Protein AF-A0A940VDY4-F1 (afdb_monomer)

Nearest PDB structures (foldseek):
  2y3d-assembly1_A  TM=8.522E-01  e=1.139E+00  Cupriavidus metallidurans CH34
  3itf-assembly1_B  TM=6.701E-01  e=2.980E+00  Escherichia coli str. K-12 substr. MG1655

Foldseek 3Di:
DLPVLVVLLVVLVVVLVVLVPDVVRPVVVNVVSVVVNVVSVVVSVVVVVVVLVVVLVPDDPVCNVVSVVVVVVPPPDPPPPVDPPPPPDDDDDDDDDDDDDDDDDDDDDD

Radius of gyration: 30.32 Å; Cα contacts (8 Å, |Δi|>4): 28; chains: 1; bounding box: 51×68×76 Å

pLDDT: mean 76.88, std 21.1, range [39.72, 98.25]

Solvent-accessible surface area (backbone atoms only — not comparable to full-atom values): 7106 Å² total; per-residue (Å²): 125,62,61,63,55,52,51,50,43,48,56,39,53,52,52,40,56,56,43,67,73,40,89,79,55,55,57,74,59,45,53,51,40,53,51,52,43,53,52,49,52,51,51,51,50,50,54,52,52,50,52,51,53,57,55,51,77,76,49,56,82,82,49,46,58,59,55,53,51,53,57,62,69,67,49,79,73,83,78,72,73,71,71,83,75,80,72,85,69,85,78,89,80,87,76,90,75,90,80,89,81,84,85,88,81,88,83,82,85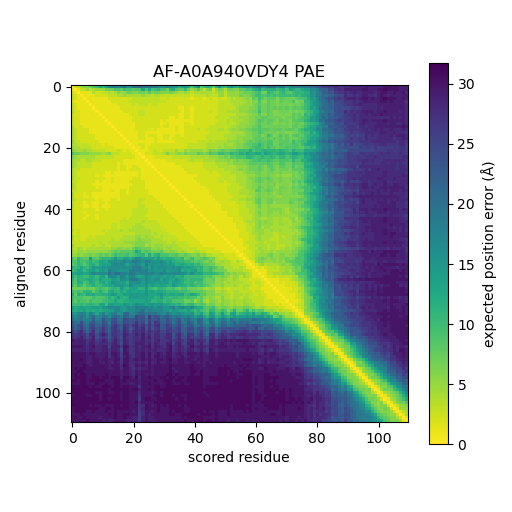,134

Structure (mmCIF, N/CA/C/O backbone):
data_AF-A0A940VDY4-F1
#
_entry.id   AF-A0A940VDY4-F1
#
loop_
_atom_site.group_PDB
_atom_site.id
_atom_site.type_symbol
_atom_site.label_atom_id
_atom_site.label_alt_id
_atom_site.label_comp_id
_atom_site.label_asym_id
_atom_site.label_entity_id
_atom_site.label_seq_id
_atom_site.pdbx_PDB_ins_code
_atom_site.Cartn_x
_atom_site.Cartn_y
_atom_site.Cartn_z
_atom_site.occupancy
_atom_site.B_iso_or_equiv
_atom_site.auth_seq_id
_atom_site.auth_comp_id
_atom_site.auth_asym_id
_atom_site.auth_atom_id
_atom_site.pdbx_PDB_model_num
ATOM 1 N N . GLU A 1 1 ? 1.045 -11.013 -8.868 1.00 62.16 1 GLU A N 1
ATOM 2 C CA . GLU A 1 1 ? 2.095 -10.885 -7.833 1.00 62.16 1 GLU A CA 1
ATOM 3 C C . GLU A 1 1 ? 1.804 -9.745 -6.863 1.00 62.16 1 GLU A C 1
ATOM 5 O O . GLU A 1 1 ? 1.663 -10.017 -5.687 1.00 62.16 1 GLU A O 1
ATOM 10 N N . THR A 1 2 ? 1.625 -8.494 -7.304 1.00 83.88 2 THR A N 1
ATOM 11 C CA . THR A 1 2 ? 1.217 -7.416 -6.376 1.00 83.88 2 THR A CA 1
ATOM 12 C C . THR A 1 2 ? -0.288 -7.355 -6.110 1.00 83.88 2 THR A C 1
ATOM 14 O O . THR A 1 2 ? -0.688 -6.693 -5.161 1.00 83.88 2 THR A O 1
ATOM 17 N N . GLU A 1 3 ? -1.124 -8.010 -6.921 1.00 85.31 3 GLU A N 1
ATOM 18 C CA . GLU A 1 3 ? -2.590 -7.980 -6.761 1.00 85.31 3 GLU A CA 1
ATOM 19 C C . GLU A 1 3 ? -3.067 -8.578 -5.434 1.00 85.31 3 GLU A C 1
ATOM 21 O O . GLU A 1 3 ? -3.922 -7.991 -4.773 1.00 85.31 3 GLU A O 1
ATOM 26 N N . ASP A 1 4 ? -2.451 -9.670 -4.979 1.00 92.38 4 ASP A N 1
ATOM 27 C CA . ASP A 1 4 ? -2.803 -10.286 -3.695 1.00 92.38 4 ASP A CA 1
ATOM 28 C C . ASP A 1 4 ? -2.448 -9.356 -2.526 1.00 92.38 4 ASP A C 1
ATOM 30 O O . ASP A 1 4 ? -3.228 -9.183 -1.593 1.00 92.38 4 ASP A O 1
ATOM 34 N N . LEU A 1 5 ? -1.302 -8.669 -2.612 1.00 91.50 5 LEU A N 1
ATOM 35 C CA . LEU A 1 5 ? -0.878 -7.683 -1.613 1.00 91.50 5 LEU A CA 1
ATOM 36 C C . LEU A 1 5 ? -1.753 -6.424 -1.628 1.00 91.50 5 LEU A C 1
ATOM 38 O O . LEU A 1 5 ? -2.011 -5.847 -0.576 1.00 91.50 5 LEU A O 1
ATOM 42 N N . ARG A 1 6 ? -2.223 -5.992 -2.804 1.00 89.94 6 ARG A N 1
ATOM 43 C CA . ARG A 1 6 ? -3.163 -4.867 -2.940 1.00 89.94 6 ARG A CA 1
ATOM 44 C C . ARG A 1 6 ? -4.528 -5.208 -2.356 1.00 89.94 6 ARG A C 1
ATOM 46 O O . ARG A 1 6 ? -5.102 -4.373 -1.665 1.00 89.94 6 ARG A O 1
ATOM 53 N N . THR A 1 7 ? -5.003 -6.428 -2.591 1.00 94.56 7 THR A N 1
ATOM 54 C CA . THR A 1 7 ? -6.244 -6.944 -1.998 1.00 94.56 7 THR A CA 1
ATOM 55 C C . THR A 1 7 ? -6.114 -7.001 -0.480 1.00 94.56 7 THR A C 1
ATOM 57 O O . THR A 1 7 ? -6.893 -6.364 0.216 1.00 94.56 7 THR A O 1
ATOM 60 N N . LYS A 1 8 ? -5.037 -7.613 0.031 1.00 94.62 8 LYS A N 1
ATOM 61 C CA . LYS A 1 8 ? -4.733 -7.635 1.468 1.00 94.62 8 LYS A CA 1
ATOM 62 C C . LYS A 1 8 ? -4.679 -6.231 2.076 1.00 94.62 8 LYS A C 1
ATOM 64 O O . LYS A 1 8 ? -5.176 -6.020 3.174 1.00 94.62 8 LYS A O 1
ATOM 69 N N . MET A 1 9 ? -4.061 -5.268 1.390 1.00 95.50 9 MET A N 1
ATOM 70 C CA . MET A 1 9 ? -3.991 -3.885 1.869 1.00 95.50 9 MET A CA 1
ATOM 71 C C . MET A 1 9 ? -5.385 -3.260 1.992 1.00 95.50 9 MET A C 1
ATOM 73 O O . MET A 1 9 ? -5.647 -2.619 3.003 1.00 95.50 9 MET A O 1
ATOM 77 N N . ARG A 1 10 ? -6.270 -3.482 1.01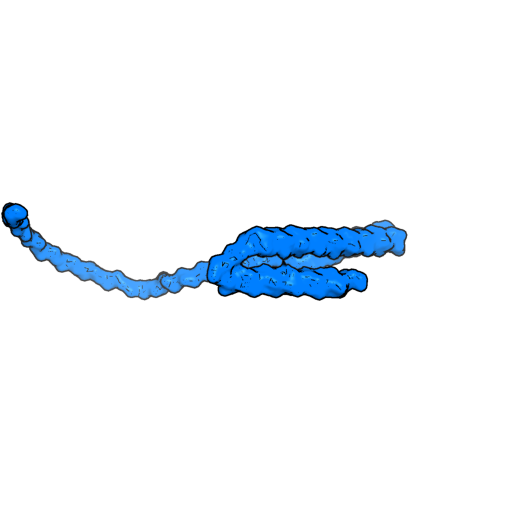0 1.00 95.31 10 ARG A N 1
ATOM 78 C CA . ARG A 1 10 ? -7.663 -3.022 1.069 1.00 95.31 10 ARG A CA 1
ATOM 79 C C . ARG A 1 10 ? -8.404 -3.655 2.247 1.00 95.31 10 ARG A C 1
ATOM 81 O O . ARG A 1 10 ? -8.992 -2.923 3.027 1.00 95.31 10 ARG A O 1
ATOM 88 N N . ASP A 1 11 ? -8.295 -4.970 2.428 1.00 97.31 11 ASP A N 1
ATOM 89 C CA . ASP A 1 11 ? -8.967 -5.674 3.529 1.00 97.31 11 ASP A CA 1
ATOM 90 C C . ASP A 1 11 ? -8.507 -5.158 4.907 1.00 97.31 11 ASP A C 1
ATOM 92 O O . ASP A 1 11 ? -9.301 -5.020 5.838 1.00 97.31 11 ASP A O 1
ATOM 96 N N . LEU A 1 12 ? -7.213 -4.845 5.047 1.00 97.00 12 LEU A N 1
ATOM 97 C CA . LEU A 1 12 ? -6.665 -4.250 6.267 1.00 97.00 12 LEU A CA 1
ATOM 98 C C . LEU A 1 12 ? -7.169 -2.815 6.491 1.00 97.00 12 LEU A C 1
ATOM 100 O O . LEU A 1 12 ? -7.462 -2.451 7.629 1.00 97.00 12 LEU A O 1
ATOM 104 N N . GLU A 1 13 ? -7.245 -1.999 5.436 1.00 96.94 13 GLU A N 1
ATOM 105 C CA . GLU A 1 13 ? -7.761 -0.624 5.495 1.00 96.94 13 GLU A CA 1
ATOM 106 C C . GLU A 1 13 ? -9.255 -0.605 5.859 1.00 96.94 13 GLU A C 1
ATOM 108 O O . GLU A 1 13 ? -9.650 0.150 6.751 1.00 96.94 13 GLU A O 1
ATOM 113 N N . ASP A 1 14 ? -10.050 -1.493 5.258 1.00 97.81 14 ASP A N 1
ATOM 114 C CA . ASP A 1 14 ? -11.463 -1.693 5.592 1.00 97.81 14 ASP A CA 1
ATOM 115 C C . ASP A 1 14 ? -11.612 -2.121 7.065 1.00 97.81 14 ASP A C 1
ATOM 117 O O . ASP A 1 14 ? -12.392 -1.536 7.816 1.00 97.81 14 ASP A O 1
ATOM 121 N N . GLY A 1 15 ? -10.770 -3.0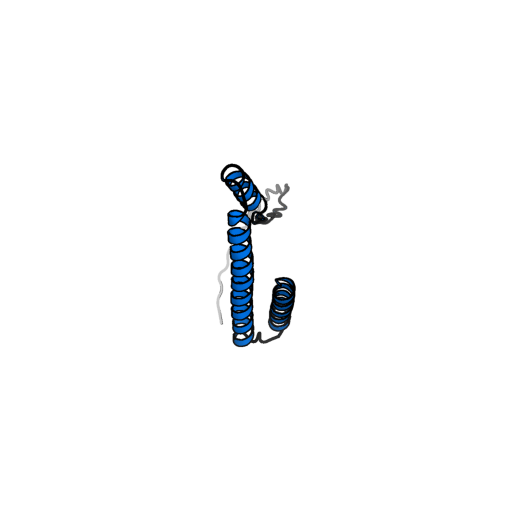48 7.538 1.00 97.31 15 GLY A N 1
ATOM 122 C CA . GLY A 1 15 ? -10.760 -3.468 8.941 1.00 97.31 15 GLY A CA 1
ATOM 123 C C . GLY A 1 15 ? -10.410 -2.346 9.929 1.00 97.31 15 GLY A C 1
ATOM 124 O O . GLY A 1 15 ? -10.979 -2.284 11.019 1.00 97.31 15 GLY A O 1
ATOM 125 N N . VAL A 1 16 ? -9.500 -1.431 9.572 1.00 97.31 16 VAL A N 1
ATOM 126 C CA . VAL A 1 16 ? -9.226 -0.231 10.386 1.00 97.31 16 VAL A CA 1
ATOM 127 C C . VAL A 1 16 ? -10.462 0.665 10.437 1.00 97.31 16 VAL A C 1
ATOM 129 O O . VAL A 1 16 ? -10.834 1.123 11.519 1.00 97.31 16 VAL A O 1
ATOM 132 N N . PHE A 1 17 ? -11.105 0.894 9.291 1.00 97.31 17 PHE A N 1
ATOM 133 C CA . PHE A 1 17 ? -12.295 1.735 9.192 1.00 97.31 17 PHE A CA 1
ATOM 134 C C . PHE A 1 17 ? -13.461 1.191 10.033 1.00 97.31 17 PHE A C 1
ATOM 136 O O . PHE A 1 17 ? -14.125 1.959 10.732 1.00 97.31 17 PHE A O 1
ATOM 143 N N . ASP A 1 18 ? -13.672 -0.124 10.041 1.00 97.81 18 ASP A N 1
ATOM 144 C CA . ASP A 1 18 ? -14.705 -0.777 10.853 1.00 97.81 18 ASP A CA 1
ATOM 145 C C . ASP A 1 18 ? -14.440 -0.635 12.359 1.00 97.81 18 ASP A C 1
ATOM 147 O O . ASP A 1 18 ? -15.336 -0.300 13.139 1.00 97.81 18 ASP A O 1
ATOM 151 N N . LEU A 1 19 ? -13.191 -0.825 12.794 1.00 97.25 19 LEU A N 1
ATOM 152 C CA . LEU A 1 19 ? -12.829 -0.686 14.209 1.00 97.25 19 LEU A CA 1
ATOM 153 C C . LEU A 1 19 ? -12.940 0.760 14.695 1.00 97.25 19 LEU A C 1
ATOM 155 O O . LEU A 1 19 ? -13.321 0.990 15.841 1.00 97.25 19 LEU A O 1
ATOM 159 N N . MET A 1 20 ? -12.643 1.735 13.836 1.00 96.31 20 MET A N 1
ATOM 160 C CA . MET A 1 20 ? -12.786 3.155 14.164 1.00 96.31 20 MET A CA 1
ATOM 161 C C . MET A 1 20 ? -14.243 3.593 14.360 1.00 96.31 20 MET A C 1
ATOM 163 O O . MET A 1 20 ? -14.479 4.602 15.020 1.00 96.31 20 MET A O 1
ATOM 167 N N . GLN A 1 21 ? -15.213 2.854 13.817 1.00 96.88 21 GLN A N 1
ATOM 168 C CA . GLN A 1 21 ? -16.643 3.108 14.025 1.00 96.88 21 GLN A CA 1
ATOM 169 C C . GLN A 1 21 ? -17.182 2.513 15.338 1.00 96.88 21 GLN A C 1
ATOM 171 O O . GLN A 1 21 ? -18.323 2.785 15.709 1.00 96.88 21 GLN A O 1
ATOM 176 N N . SER A 1 22 ? -16.392 1.691 16.035 1.00 96.25 22 SER A N 1
ATOM 177 C CA . SER A 1 22 ? -16.785 1.065 17.303 1.00 96.25 22 SER A CA 1
ATOM 178 C C . SER A 1 22 ? -16.619 2.025 18.490 1.00 96.25 22 SER A C 1
ATOM 180 O O . SER A 1 22 ? -15.708 2.850 18.494 1.00 96.25 22 SER A O 1
ATOM 182 N N . ASP A 1 23 ? -17.448 1.880 19.531 1.00 93.56 23 ASP A N 1
ATOM 183 C CA . ASP A 1 23 ? -17.341 2.645 20.785 1.00 93.56 23 ASP A CA 1
ATOM 184 C C . ASP A 1 23 ? -17.351 1.705 22.015 1.00 93.56 23 ASP A C 1
ATOM 186 O O . ASP A 1 23 ? -18.365 1.042 22.261 1.00 93.56 23 ASP A O 1
ATOM 190 N N . PRO A 1 24 ? -16.244 1.599 22.780 1.00 95.44 24 PRO A N 1
ATOM 191 C CA . PRO A 1 24 ? -14.975 2.303 22.584 1.00 95.44 24 PRO A CA 1
ATOM 192 C C . PRO A 1 24 ? -14.153 1.733 21.420 1.00 95.44 24 PRO A C 1
ATOM 194 O O . PRO A 1 24 ? -14.190 0.535 21.133 1.00 95.44 24 PRO A O 1
ATOM 197 N N . VAL A 1 25 ? -13.336 2.586 20.795 1.00 97.81 25 VAL A N 1
ATOM 198 C CA . VAL A 1 25 ? -12.404 2.167 19.738 1.00 97.81 25 VAL A CA 1
ATOM 199 C C . VAL A 1 25 ? -11.344 1.219 20.321 1.00 97.81 25 VAL A C 1
ATOM 201 O O . VAL A 1 25 ? -10.625 1.595 21.255 1.00 97.81 25 VAL A O 1
ATOM 204 N N . PRO A 1 26 ? -11.167 0.008 19.767 1.00 97.69 26 PRO A N 1
ATOM 205 C CA . PRO A 1 26 ? -10.166 -0.945 20.236 1.00 97.69 26 PRO A CA 1
ATOM 206 C C . PRO A 1 26 ? -8.765 -0.581 19.710 1.00 97.69 26 PRO A C 1
ATOM 208 O O . PRO A 1 26 ? -8.249 -1.210 18.785 1.00 97.69 26 PRO A O 1
ATOM 211 N N . VAL A 1 27 ? -8.130 0.426 20.322 1.00 97.62 27 VAL A N 1
ATOM 212 C CA . VAL A 1 27 ? -6.847 1.024 19.886 1.00 97.62 27 VAL A CA 1
ATOM 213 C C . VAL A 1 27 ? -5.763 -0.018 19.595 1.00 97.62 27 VAL A C 1
ATOM 215 O O . VAL A 1 27 ? -5.177 -0.005 18.520 1.00 97.62 27 VAL A O 1
ATOM 218 N N . ALA A 1 28 ? -5.554 -0.987 20.492 1.00 98.00 28 ALA A N 1
ATOM 219 C CA . ALA A 1 28 ? -4.530 -2.018 20.298 1.00 98.00 28 ALA A CA 1
ATOM 220 C C . ALA A 1 28 ? -4.745 -2.852 19.019 1.00 98.00 28 ALA A C 1
ATOM 222 O O . ALA A 1 28 ? -3.786 -3.298 18.388 1.00 98.00 28 ALA A O 1
ATOM 223 N N . ARG A 1 29 ? -6.006 -3.063 18.616 1.00 97.31 29 ARG A N 1
ATOM 224 C CA . ARG A 1 29 ? -6.326 -3.777 17.377 1.00 97.31 29 ARG A CA 1
ATOM 225 C C . ARG A 1 29 ? -6.106 -2.890 16.154 1.00 97.31 29 ARG A C 1
ATOM 227 O O . ARG A 1 29 ? -5.568 -3.381 15.167 1.00 97.31 29 ARG A O 1
ATOM 234 N N . VAL A 1 30 ? -6.469 -1.610 16.238 1.00 97.81 30 VAL A N 1
ATOM 235 C CA . VAL A 1 30 ? -6.191 -0.618 15.188 1.00 97.81 30 VAL A CA 1
ATOM 236 C C . VAL A 1 30 ? -4.685 -0.515 14.932 1.00 97.81 30 VAL A C 1
ATOM 238 O O . VAL A 1 30 ? -4.255 -0.657 13.790 1.00 97.81 30 VAL A O 1
ATOM 241 N N . ASP A 1 31 ? -3.874 -0.381 15.983 1.00 98.12 31 ASP A N 1
ATOM 242 C CA . ASP A 1 31 ? -2.412 -0.297 15.873 1.00 98.12 31 ASP A CA 1
ATOM 243 C C . ASP A 1 31 ? -1.808 -1.542 15.207 1.00 98.12 31 ASP A C 1
ATOM 245 O O . ASP A 1 31 ? -0.923 -1.435 14.354 1.00 98.12 31 ASP A O 1
ATOM 249 N N . SER A 1 32 ? -2.324 -2.730 15.539 1.00 98.25 32 SER A N 1
ATOM 250 C CA . SER A 1 32 ? -1.921 -3.983 14.891 1.00 98.25 32 SER A CA 1
ATOM 251 C C . SER A 1 32 ? -2.186 -3.957 13.383 1.00 98.25 32 SER A C 1
ATOM 253 O O . SER A 1 32 ? -1.301 -4.316 12.607 1.00 98.25 32 SER A O 1
ATOM 255 N N . LEU A 1 33 ? -3.373 -3.519 12.949 1.00 97.50 33 LEU A N 1
ATOM 256 C CA . LEU A 1 33 ? -3.702 -3.448 11.521 1.00 97.50 33 LEU A CA 1
ATOM 257 C C . LEU A 1 33 ? -2.849 -2.401 10.794 1.00 97.50 33 LEU A C 1
ATOM 259 O O . LEU A 1 33 ? -2.368 -2.657 9.692 1.00 97.50 33 LEU A O 1
ATOM 263 N N . LEU A 1 34 ? -2.585 -1.249 11.417 1.00 97.56 34 LEU A N 1
ATOM 264 C CA . LEU A 1 34 ? -1.705 -0.220 10.852 1.00 97.56 34 LEU A CA 1
ATOM 265 C C . LEU A 1 34 ? -0.260 -0.716 10.671 1.00 97.56 34 LEU A C 1
ATOM 267 O O . LEU A 1 34 ? 0.395 -0.385 9.673 1.00 97.56 34 LEU A O 1
ATOM 271 N N . ALA A 1 35 ? 0.239 -1.540 11.596 1.00 98.06 35 ALA A N 1
ATOM 272 C CA . ALA A 1 35 ? 1.539 -2.190 11.453 1.00 98.06 35 ALA A CA 1
ATOM 273 C C . ALA A 1 35 ? 1.558 -3.158 10.255 1.00 98.06 35 ALA A C 1
ATOM 275 O O . ALA A 1 35 ? 2.501 -3.142 9.458 1.00 98.06 35 ALA A O 1
ATOM 276 N N . GLU A 1 36 ? 0.496 -3.947 10.069 1.00 97.56 36 GLU A N 1
ATOM 277 C CA . GLU A 1 36 ? 0.355 -4.853 8.922 1.00 97.56 36 GLU A CA 1
ATOM 278 C C . GLU A 1 36 ? 0.236 -4.106 7.585 1.00 97.56 36 GLU A C 1
ATOM 280 O O . GLU A 1 36 ? 0.856 -4.511 6.595 1.00 97.56 36 GLU A O 1
ATOM 285 N N . ILE A 1 37 ? -0.487 -2.982 7.547 1.00 96.75 37 ILE A N 1
ATOM 286 C CA . ILE A 1 37 ? -0.563 -2.101 6.370 1.00 96.75 37 ILE A CA 1
ATOM 287 C C . ILE A 1 37 ? 0.832 -1.586 6.018 1.00 96.75 37 ILE A C 1
ATOM 289 O O . ILE A 1 37 ? 1.251 -1.655 4.861 1.00 96.75 37 ILE A O 1
ATOM 293 N N . SER A 1 38 ? 1.581 -1.109 7.013 1.00 96.62 38 SER A N 1
ATOM 294 C CA . SER A 1 38 ? 2.940 -0.595 6.816 1.00 96.62 38 SER A CA 1
ATOM 295 C C . SER A 1 38 ? 3.873 -1.669 6.252 1.00 96.62 38 SER A C 1
ATOM 297 O O . SER A 1 38 ? 4.622 -1.410 5.306 1.00 96.62 38 SER A O 1
ATOM 299 N N . HIS A 1 39 ? 3.788 -2.893 6.781 1.00 96.38 39 HIS A N 1
ATOM 300 C CA . HIS A 1 39 ? 4.544 -4.035 6.274 1.00 96.38 39 HIS A CA 1
ATOM 301 C C . HIS A 1 39 ? 4.178 -4.368 4.820 1.00 96.38 39 HIS A C 1
ATOM 303 O O . HIS A 1 39 ? 5.060 -4.494 3.970 1.00 96.38 39 HIS A O 1
ATOM 309 N N . THR A 1 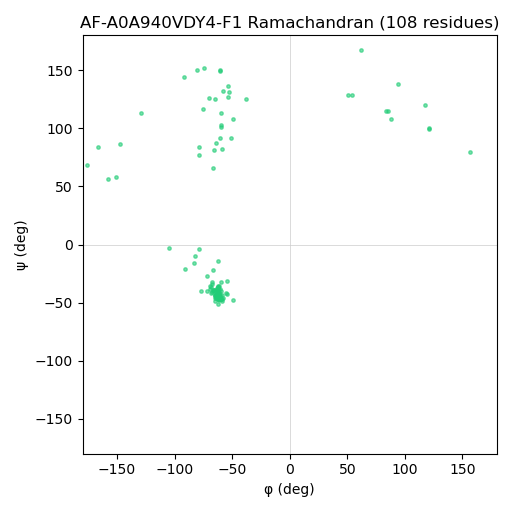40 ? 2.881 -4.430 4.516 1.00 93.94 40 THR A N 1
ATOM 310 C CA . THR A 1 40 ? 2.368 -4.754 3.177 1.00 93.94 40 THR A CA 1
ATOM 311 C C . THR A 1 40 ? 2.785 -3.698 2.147 1.00 93.94 40 THR A C 1
ATOM 313 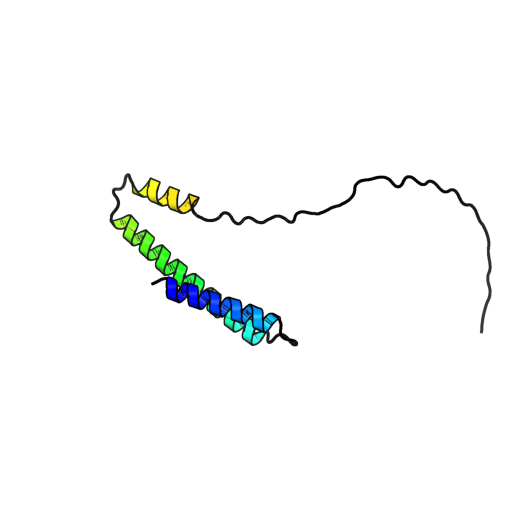O O . THR A 1 40 ? 3.252 -4.033 1.058 1.00 93.94 40 THR A O 1
ATOM 316 N N . ARG A 1 41 ? 2.718 -2.406 2.499 1.00 93.94 41 ARG A N 1
ATOM 317 C CA . ARG A 1 41 ? 3.191 -1.306 1.639 1.00 93.94 41 ARG A CA 1
ATOM 318 C C . ARG A 1 41 ? 4.685 -1.408 1.349 1.00 93.94 41 ARG A C 1
ATOM 320 O O . ARG A 1 41 ? 5.105 -1.208 0.208 1.00 93.94 41 ARG A O 1
ATOM 327 N N . LEU A 1 42 ? 5.486 -1.748 2.359 1.00 94.75 42 LEU A N 1
ATOM 328 C CA . LEU A 1 42 ? 6.921 -1.957 2.182 1.00 94.75 42 LEU A CA 1
ATOM 329 C C . LEU A 1 42 ? 7.209 -3.141 1.248 1.00 94.75 42 LEU A C 1
ATOM 331 O O . LEU A 1 42 ? 8.114 -3.061 0.419 1.00 94.75 42 LEU A O 1
ATOM 335 N N . GLU A 1 43 ? 6.444 -4.224 1.350 1.00 94.75 43 GLU A N 1
ATOM 336 C CA . GLU A 1 43 ? 6.589 -5.391 0.481 1.00 94.75 43 GLU A CA 1
ATOM 337 C C . GLU A 1 43 ? 6.264 -5.067 -0.983 1.00 94.75 43 GLU A C 1
ATOM 339 O O . GLU A 1 43 ? 7.068 -5.359 -1.872 1.00 94.75 43 GLU A O 1
ATOM 344 N N . ILE A 1 44 ? 5.160 -4.357 -1.236 1.00 90.62 44 ILE A N 1
ATOM 345 C CA . ILE A 1 44 ? 4.811 -3.866 -2.578 1.00 90.62 44 ILE A CA 1
ATOM 346 C C . ILE A 1 44 ? 5.932 -2.980 -3.133 1.00 90.62 44 ILE A C 1
ATOM 348 O O . ILE A 1 44 ? 6.359 -3.165 -4.276 1.00 90.62 44 ILE A O 1
ATOM 352 N N . ALA A 1 45 ? 6.450 -2.049 -2.325 1.00 89.81 45 ALA A N 1
ATOM 353 C CA . ALA A 1 45 ? 7.539 -1.168 -2.736 1.00 89.81 45 ALA A CA 1
ATOM 354 C C . ALA A 1 45 ? 8.822 -1.951 -3.070 1.00 89.81 45 ALA A C 1
ATOM 356 O O . ALA A 1 45 ? 9.503 -1.631 -4.048 1.00 89.81 45 ALA A O 1
ATOM 357 N N . ARG A 1 46 ? 9.141 -3.007 -2.309 1.00 93.56 46 ARG A N 1
ATOM 358 C CA . ARG A 1 46 ? 10.282 -3.897 -2.582 1.00 93.56 46 ARG A CA 1
ATOM 359 C C . ARG A 1 46 ? 10.125 -4.639 -3.906 1.00 93.56 46 ARG A C 1
ATOM 361 O O . ARG A 1 46 ? 11.076 -4.665 -4.684 1.00 93.56 46 ARG A O 1
ATOM 368 N N . ILE A 1 47 ? 8.948 -5.203 -4.179 1.00 92.25 47 ILE A N 1
ATOM 369 C CA . ILE A 1 47 ? 8.664 -5.898 -5.444 1.00 92.25 47 ILE A CA 1
ATOM 370 C C . ILE A 1 47 ? 8.770 -4.923 -6.619 1.00 92.25 47 ILE A C 1
ATOM 372 O O . ILE A 1 47 ? 9.446 -5.222 -7.601 1.00 92.25 47 ILE A O 1
ATOM 376 N N . ALA A 1 48 ? 8.164 -3.738 -6.505 1.00 88.75 48 ALA A N 1
ATOM 377 C CA . ALA A 1 48 ? 8.249 -2.708 -7.537 1.00 88.75 48 ALA A CA 1
ATOM 378 C C . ALA A 1 48 ? 9.706 -2.301 -7.804 1.00 88.75 48 ALA A C 1
ATOM 380 O O . ALA A 1 48 ? 10.146 -2.294 -8.949 1.00 88.75 48 ALA A O 1
ATOM 381 N N . SER A 1 49 ? 10.482 -2.048 -6.747 1.00 88.56 49 SER A N 1
ATOM 382 C CA . SER A 1 49 ? 11.894 -1.664 -6.860 1.00 88.56 49 SER A CA 1
ATOM 383 C C . SER A 1 49 ? 12.734 -2.759 -7.516 1.00 88.56 49 SER A C 1
ATOM 385 O O . SER A 1 49 ? 13.568 -2.462 -8.366 1.00 88.56 49 SER A O 1
ATOM 387 N N . ARG A 1 50 ? 12.489 -4.031 -7.177 1.00 91.19 50 ARG A N 1
ATOM 388 C CA . ARG A 1 50 ? 13.157 -5.170 -7.817 1.00 91.19 50 ARG A CA 1
ATOM 389 C C . ARG A 1 50 ? 12.863 -5.219 -9.316 1.00 91.19 50 ARG A C 1
ATOM 391 O O . ARG A 1 50 ? 13.800 -5.308 -10.099 1.00 91.19 50 ARG A O 1
ATOM 398 N N . LYS A 1 51 ? 11.597 -5.067 -9.713 1.00 88.44 51 LYS A N 1
ATOM 399 C CA . LYS A 1 51 ? 11.202 -5.045 -11.131 1.00 88.44 51 LYS A CA 1
ATOM 400 C C . LYS A 1 51 ? 11.820 -3.879 -11.893 1.00 88.44 51 LYS A C 1
ATOM 402 O O . LYS A 1 51 ? 12.196 -4.043 -13.045 1.00 88.44 51 LYS A O 1
ATOM 407 N N . LEU A 1 52 ? 11.973 -2.718 -11.254 1.00 86.94 52 LEU A N 1
ATOM 408 C CA . LEU A 1 52 ? 12.673 -1.581 -11.856 1.00 86.94 52 LEU A CA 1
ATOM 409 C C . LEU A 1 52 ? 14.165 -1.863 -12.070 1.00 86.94 52 LEU A C 1
ATOM 411 O O . LEU A 1 52 ? 14.708 -1.495 -13.107 1.00 86.94 52 LEU A O 1
ATOM 415 N N . ILE A 1 53 ? 14.825 -2.528 -11.117 1.00 88.25 53 ILE A N 1
ATOM 416 C CA . ILE A 1 53 ? 16.231 -2.940 -11.250 1.00 88.25 53 ILE A CA 1
ATOM 417 C C . ILE A 1 53 ? 16.388 -3.964 -12.382 1.00 88.25 53 ILE A C 1
ATOM 419 O O . ILE A 1 53 ? 17.296 -3.833 -13.199 1.00 88.25 53 ILE A O 1
ATOM 423 N N . GLU A 1 54 ? 15.494 -4.951 -12.454 1.00 88.56 54 GLU A N 1
ATOM 424 C CA . GLU A 1 54 ? 15.476 -5.955 -13.525 1.00 88.56 54 GLU A CA 1
ATOM 425 C C . GLU A 1 54 ? 15.241 -5.311 -14.899 1.00 88.56 54 GLU A C 1
ATOM 427 O O . GLU A 1 54 ? 15.976 -5.596 -15.841 1.00 88.56 54 GLU A O 1
ATOM 432 N N . ALA A 1 55 ? 14.276 -4.390 -15.000 1.00 85.94 55 ALA A N 1
ATOM 433 C CA . ALA A 1 55 ? 13.992 -3.651 -16.227 1.00 85.94 55 ALA A CA 1
ATOM 434 C C . ALA A 1 55 ? 15.170 -2.768 -16.661 1.00 85.94 55 ALA A C 1
ATOM 436 O O . ALA A 1 55 ? 15.488 -2.718 -17.843 1.00 85.94 55 ALA A O 1
ATOM 437 N N . LYS A 1 56 ? 15.872 -2.122 -15.721 1.00 83.75 56 LYS A N 1
ATOM 438 C CA . LYS A 1 56 ? 17.096 -1.373 -16.031 1.00 83.75 56 LYS A CA 1
ATOM 439 C C . LYS A 1 56 ? 18.158 -2.273 -16.672 1.00 83.75 56 LYS A C 1
ATOM 441 O O . LYS A 1 56 ? 18.789 -1.872 -17.640 1.00 83.75 56 LYS A O 1
ATOM 446 N N . GLY A 1 57 ? 18.351 -3.484 -16.146 1.00 83.38 57 GLY A N 1
ATOM 447 C CA . GLY A 1 57 ? 19.404 -4.402 -16.595 1.00 83.38 57 GLY A CA 1
ATOM 448 C C . GLY A 1 57 ? 19.299 -4.853 -18.056 1.00 83.38 57 GLY A C 1
ATOM 449 O O . GLY A 1 57 ? 20.266 -5.401 -18.581 1.00 83.38 57 GLY A O 1
ATOM 450 N N . VAL A 1 58 ? 18.155 -4.627 -18.711 1.00 87.00 58 VAL A N 1
ATOM 451 C CA . VAL A 1 58 ? 17.928 -4.970 -20.123 1.00 87.00 58 VAL A CA 1
ATOM 452 C C . VAL A 1 58 ? 17.948 -3.757 -21.060 1.00 87.00 58 VAL A C 1
ATOM 454 O O . VAL A 1 58 ? 17.825 -3.940 -22.270 1.00 87.00 58 VAL A O 1
ATOM 457 N N . LEU A 1 59 ? 18.103 -2.535 -20.534 1.00 85.25 59 LEU A N 1
ATOM 458 C CA . LEU A 1 59 ? 18.096 -1.305 -21.328 1.00 85.25 59 LEU A CA 1
ATOM 459 C C . LEU A 1 59 ? 19.512 -0.892 -21.769 1.00 85.25 59 LEU A C 1
ATOM 461 O O . LEU A 1 59 ? 20.467 -1.028 -21.000 1.00 85.25 59 LEU A O 1
ATOM 465 N N . PRO A 1 60 ? 19.670 -0.333 -22.983 1.00 85.56 60 PRO A N 1
ATOM 466 C CA . PRO A 1 60 ? 20.883 0.371 -23.377 1.00 85.56 60 PRO A CA 1
ATOM 467 C C . PRO A 1 60 ? 21.151 1.586 -22.468 1.00 85.56 60 PRO A C 1
ATOM 469 O O . PRO A 1 60 ? 20.197 2.243 -22.043 1.00 85.56 60 PRO A O 1
ATOM 472 N N . PRO A 1 61 ? 22.423 1.977 -22.246 1.00 81.31 61 PRO A N 1
ATOM 473 C CA . PRO A 1 61 ? 22.768 3.121 -21.393 1.00 81.31 61 PRO A CA 1
ATOM 474 C C . PRO A 1 61 ? 22.070 4.434 -21.775 1.00 81.31 61 PRO A C 1
ATOM 476 O O . PRO A 1 61 ? 21.778 5.260 -20.913 1.00 81.31 61 PRO A O 1
ATOM 479 N N . GLU A 1 62 ? 21.790 4.629 -23.065 1.00 83.00 62 GLU A N 1
ATOM 480 C CA . GLU A 1 62 ? 21.117 5.826 -23.581 1.00 83.00 62 GLU A CA 1
ATOM 481 C C . GLU A 1 62 ? 19.622 5.872 -23.214 1.00 83.00 62 GLU A C 1
ATOM 483 O O . GLU A 1 62 ? 19.055 6.952 -23.056 1.00 83.00 62 GLU A O 1
ATOM 488 N N . GLU A 1 63 ? 18.993 4.712 -23.008 1.00 84.31 63 GLU A N 1
ATOM 489 C CA . GLU A 1 63 ? 17.568 4.579 -22.682 1.00 84.31 63 GLU A CA 1
ATOM 490 C C . GLU A 1 63 ? 17.304 4.569 -21.169 1.00 84.31 63 GLU A C 1
ATOM 492 O O . GLU A 1 63 ? 16.203 4.911 -20.731 1.00 84.31 63 GLU A O 1
ATOM 497 N N . GLU A 1 64 ? 18.315 4.253 -20.348 1.00 84.00 64 GLU A N 1
ATOM 498 C CA . GLU A 1 64 ? 18.192 4.239 -18.884 1.00 84.00 64 GLU A CA 1
ATOM 499 C C . GLU A 1 64 ? 17.686 5.579 -18.334 1.00 84.00 64 GLU A C 1
ATOM 501 O O . GLU A 1 64 ? 16.845 5.612 -17.434 1.00 84.00 64 GL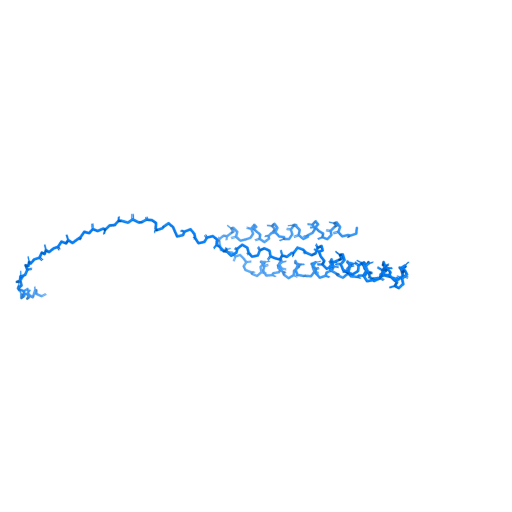U A O 1
ATOM 506 N N . ARG A 1 65 ? 18.183 6.697 -18.877 1.00 81.31 65 ARG A N 1
ATOM 507 C CA . ARG A 1 65 ? 17.830 8.039 -18.396 1.00 81.31 65 ARG A CA 1
ATOM 508 C C . ARG A 1 65 ? 16.351 8.349 -18.626 1.00 81.31 65 ARG A C 1
ATOM 510 O O . ARG A 1 65 ? 15.666 8.737 -17.686 1.00 81.31 65 ARG A O 1
ATOM 517 N N . PHE A 1 66 ? 15.854 8.096 -19.835 1.00 83.06 66 PHE A N 1
ATOM 518 C CA . PHE A 1 66 ? 14.442 8.292 -20.173 1.00 83.06 66 PHE A CA 1
ATOM 519 C C . PHE A 1 66 ? 13.522 7.382 -19.353 1.00 83.06 66 PHE A C 1
ATOM 521 O O . PHE A 1 66 ? 12.456 7.813 -18.914 1.00 83.06 66 PHE A O 1
ATOM 528 N N . PHE A 1 67 ? 13.950 6.143 -19.097 1.00 83.94 67 PHE A N 1
ATOM 529 C CA . PHE A 1 67 ? 13.217 5.206 -18.251 1.00 83.94 67 PHE A CA 1
ATOM 530 C C . PHE A 1 67 ? 13.051 5.730 -16.817 1.00 83.94 67 PHE A C 1
ATOM 532 O O . PHE A 1 67 ? 11.943 5.719 -16.278 1.00 83.94 67 PHE A O 1
ATOM 539 N N . PHE A 1 68 ? 14.124 6.235 -16.199 1.00 81.38 68 PHE A N 1
ATOM 540 C CA . PHE A 1 68 ? 14.047 6.795 -14.847 1.00 81.38 68 PHE A CA 1
ATOM 541 C C . PHE A 1 68 ? 13.268 8.111 -14.781 1.00 81.38 68 PHE A C 1
ATOM 543 O O . PHE A 1 68 ? 12.496 8.290 -13.837 1.00 81.38 68 PHE A O 1
ATOM 550 N N . ASP A 1 69 ? 13.412 8.987 -15.776 1.00 82.12 69 ASP A N 1
ATOM 551 C CA . ASP A 1 69 ? 12.665 10.247 -15.843 1.00 82.12 69 ASP A CA 1
ATOM 552 C C . ASP A 1 69 ? 11.146 9.976 -15.912 1.00 82.12 69 ASP A C 1
ATOM 554 O O . ASP A 1 69 ? 10.384 10.508 -15.102 1.00 82.12 69 ASP A O 1
ATOM 558 N N . ALA A 1 70 ? 10.705 9.028 -16.749 1.00 82.50 70 ALA A N 1
ATOM 559 C CA . ALA A 1 70 ? 9.297 8.621 -16.839 1.00 82.50 70 ALA A CA 1
ATOM 560 C C . ALA A 1 70 ? 8.741 8.028 -15.524 1.00 82.50 70 ALA A C 1
ATOM 562 O O . ALA A 1 70 ? 7.580 8.238 -15.154 1.00 82.50 70 ALA A O 1
ATOM 563 N N . ILE A 1 71 ? 9.564 7.292 -14.770 1.00 81.38 71 ILE A N 1
ATOM 564 C CA . ILE A 1 71 ? 9.173 6.755 -13.457 1.00 81.38 71 ILE A CA 1
ATOM 565 C C . ILE A 1 71 ? 9.002 7.872 -12.427 1.00 81.38 71 ILE A C 1
ATOM 567 O O . ILE A 1 71 ? 8.137 7.770 -11.558 1.00 81.38 71 ILE A O 1
ATOM 571 N N . LEU A 1 72 ? 9.833 8.912 -12.472 1.00 80.56 72 LEU A N 1
ATOM 572 C CA . LEU A 1 72 ? 9.730 10.036 -11.544 1.00 80.56 72 LEU A CA 1
ATOM 573 C C . LEU A 1 72 ? 8.507 10.906 -11.850 1.00 80.56 72 LEU A C 1
ATOM 575 O O . LEU A 1 72 ? 7.808 11.290 -10.914 1.00 80.56 72 LEU A O 1
ATOM 579 N N . GLU A 1 73 ? 8.211 11.148 -13.128 1.00 80.19 73 GLU A N 1
ATOM 580 C CA . GLU A 1 73 ? 7.043 11.923 -13.572 1.00 80.19 73 GLU A CA 1
ATOM 581 C C . GLU A 1 73 ? 5.704 11.228 -13.288 1.00 80.19 73 GLU A C 1
ATOM 583 O O . GLU A 1 73 ? 4.706 11.886 -13.005 1.00 80.19 73 GLU A O 1
ATOM 588 N N . SER A 1 74 ? 5.671 9.894 -13.320 1.00 75.88 74 SER A N 1
ATOM 589 C CA . SER A 1 74 ? 4.452 9.112 -13.063 1.00 75.88 74 SER A CA 1
ATOM 590 C C . SER A 1 74 ? 4.098 8.968 -11.581 1.00 75.88 74 SER A C 1
ATOM 592 O O . SER A 1 74 ? 3.049 8.406 -11.246 1.00 75.88 74 SER A O 1
ATOM 594 N N . ARG A 1 75 ? 4.938 9.469 -10.664 1.00 71.44 75 ARG A N 1
ATOM 595 C CA . ARG A 1 75 ? 4.603 9.456 -9.238 1.00 71.44 75 ARG A CA 1
ATOM 596 C C . ARG A 1 75 ? 3.475 10.453 -8.993 1.00 71.44 75 ARG A C 1
ATOM 598 O O . ARG A 1 75 ? 3.635 11.623 -9.330 1.00 71.44 75 ARG A O 1
ATOM 605 N N . PRO A 1 76 ? 2.362 10.036 -8.366 1.00 62.41 76 PRO A N 1
ATOM 606 C CA . PRO A 1 76 ? 1.326 10.979 -7.991 1.00 62.41 76 PRO A CA 1
ATOM 607 C C . PRO A 1 76 ? 1.940 12.004 -7.037 1.00 62.41 76 PRO A C 1
ATOM 609 O O . PRO A 1 76 ? 2.343 11.672 -5.919 1.00 62.41 76 PRO A O 1
ATOM 612 N N . THR A 1 77 ? 2.035 13.254 -7.491 1.00 55.41 77 THR A N 1
ATOM 613 C CA . THR A 1 77 ? 2.293 14.392 -6.616 1.00 55.41 77 THR A CA 1
ATOM 614 C C . THR A 1 77 ? 1.237 14.326 -5.520 1.00 55.41 77 THR A C 1
ATOM 616 O O . THR A 1 77 ? 0.053 14.226 -5.859 1.00 55.41 77 THR A O 1
ATOM 619 N N . PRO A 1 78 ? 1.595 14.341 -4.224 1.00 48.03 78 PRO A N 1
ATOM 620 C CA . PRO A 1 78 ? 0.586 14.441 -3.191 1.00 48.03 78 PRO A CA 1
ATOM 621 C C . PRO A 1 78 ? -0.148 15.757 -3.433 1.00 48.03 78 PRO A C 1
ATOM 623 O O . PRO A 1 78 ? 0.369 16.840 -3.152 1.00 48.03 78 PRO A O 1
ATOM 626 N N . HIS A 1 79 ? -1.349 15.666 -4.001 1.00 46.81 79 HIS A N 1
ATOM 627 C CA . HIS A 1 79 ? -2.323 16.732 -3.954 1.00 46.81 79 HIS A CA 1
ATOM 628 C C . HIS A 1 79 ? -2.708 16.845 -2.485 1.00 46.81 79 HIS A C 1
ATOM 630 O O . HIS A 1 79 ? -3.716 16.311 -2.035 1.00 46.81 79 HIS A O 1
ATOM 636 N N . PHE A 1 80 ? -1.876 17.534 -1.707 1.00 47.72 80 PHE A N 1
ATOM 637 C CA . PHE A 1 80 ? -2.388 18.262 -0.572 1.00 47.72 80 PHE A CA 1
ATOM 638 C C . PHE A 1 80 ? -3.359 19.267 -1.184 1.00 47.72 80 PHE A C 1
ATOM 640 O O . PHE A 1 80 ? -2.965 20.360 -1.594 1.00 47.72 80 PHE A O 1
ATOM 647 N N . THR A 1 81 ? -4.632 18.889 -1.293 1.00 48.38 81 THR A N 1
ATOM 648 C CA . THR A 1 81 ? -5.736 19.838 -1.275 1.00 48.38 81 THR A CA 1
ATOM 649 C C . THR A 1 81 ? -5.619 20.557 0.061 1.00 48.38 81 THR A C 1
ATOM 651 O O . THR A 1 81 ? -6.208 20.192 1.075 1.00 48.38 81 THR A O 1
ATOM 654 N N . ARG A 1 82 ? -4.732 21.557 0.072 1.00 44.47 82 ARG A N 1
ATOM 655 C CA . ARG A 1 82 ? -4.668 22.626 1.051 1.00 44.47 82 ARG A CA 1
ATOM 656 C C . ARG A 1 82 ? -6.092 23.1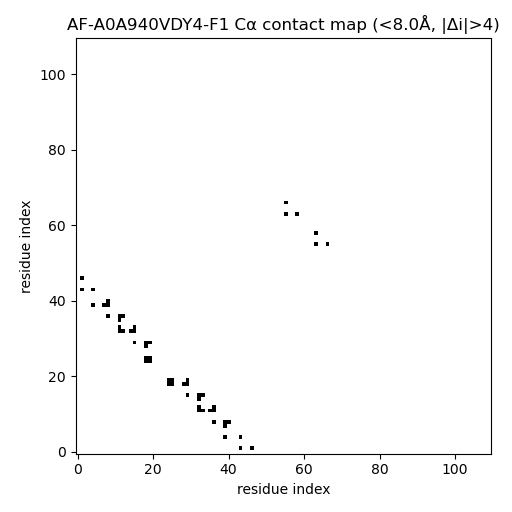30 1.128 1.00 44.47 82 ARG A C 1
ATOM 658 O O . ARG A 1 82 ? -6.573 23.680 0.141 1.00 44.47 82 ARG A O 1
ATOM 665 N N . GLY A 1 83 ? -6.745 22.812 2.244 1.00 42.84 83 GLY A N 1
ATOM 666 C CA . GLY A 1 83 ? -8.171 22.990 2.432 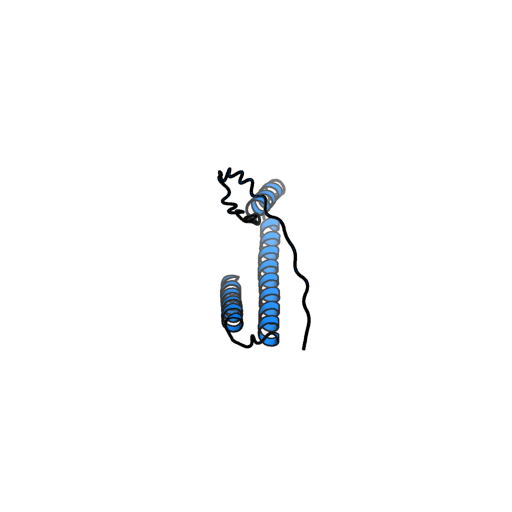1.00 42.84 83 GLY A CA 1
ATOM 667 C C . GLY A 1 83 ? -8.644 24.275 1.783 1.00 42.84 83 GLY A C 1
ATOM 668 O O . GLY A 1 83 ? -8.102 25.353 2.051 1.00 42.84 83 GLY A O 1
ATOM 669 N N . GLU A 1 84 ? -9.636 24.124 0.912 1.00 43.66 84 GLU A N 1
ATOM 670 C CA . GLU A 1 84 ? -10.551 25.186 0.550 1.00 43.66 84 GLU A CA 1
ATOM 671 C C . GLU A 1 84 ? -11.076 25.772 1.860 1.00 43.66 84 GLU A C 1
ATOM 673 O O . GLU A 1 84 ? -12.025 25.290 2.475 1.00 43.66 84 GLU A O 1
ATOM 678 N N . GLY A 1 85 ? -10.381 26.803 2.337 1.00 43.84 85 GLY A N 1
ATOM 679 C CA . GLY A 1 85 ? -10.867 27.702 3.352 1.00 43.84 85 GLY A CA 1
ATOM 680 C C . GLY A 1 85 ? -12.060 28.405 2.744 1.00 43.84 85 GLY A C 1
ATOM 681 O O . GLY A 1 85 ? -11.923 29.474 2.158 1.00 43.84 85 GLY A O 1
ATOM 682 N N . GLN A 1 86 ? -13.224 27.785 2.887 1.00 50.88 86 GLN A N 1
ATOM 683 C CA . GLN A 1 86 ? -14.533 28.360 2.647 1.00 50.88 86 GLN A CA 1
ATOM 684 C C . GLN A 1 86 ? -14.767 29.456 3.697 1.00 50.88 86 GLN A C 1
ATOM 686 O O . GLN A 1 86 ? -15.610 29.358 4.582 1.00 50.88 86 GLN A O 1
ATOM 691 N N . ARG A 1 87 ? -13.977 30.532 3.630 1.00 49.34 87 ARG A N 1
ATOM 692 C CA . ARG A 1 87 ? -14.297 31.796 4.280 1.00 49.34 87 ARG A CA 1
ATOM 693 C C . ARG A 1 87 ? -15.318 32.483 3.391 1.00 49.34 87 ARG A C 1
ATOM 695 O O . ARG A 1 87 ? -14.987 33.311 2.552 1.00 49.34 87 ARG A O 1
ATOM 702 N N . ARG A 1 88 ? -16.582 32.106 3.591 1.00 55.69 88 ARG A N 1
ATOM 703 C CA . ARG A 1 88 ? -17.698 33.011 3.331 1.00 55.69 88 ARG A CA 1
ATOM 704 C C . ARG A 1 88 ? -17.495 34.229 4.229 1.00 55.69 88 ARG A C 1
ATOM 706 O O . ARG A 1 88 ? -17.759 34.162 5.425 1.00 55.69 88 ARG A O 1
ATOM 713 N N . SER A 1 89 ? -16.990 35.314 3.664 1.00 50.00 89 SER A N 1
ATOM 714 C CA . SER A 1 89 ? -17.129 36.641 4.257 1.00 50.00 89 SER A CA 1
ATOM 715 C C . SER A 1 89 ? -17.130 37.706 3.162 1.00 50.00 89 SER A C 1
ATOM 717 O O . SER A 1 89 ? -16.306 38.615 3.165 1.00 50.00 89 SER A O 1
ATOM 719 N N . ASP A 1 90 ? -18.078 37.585 2.236 1.00 46.03 90 ASP A N 1
ATOM 720 C CA . ASP A 1 90 ? -18.794 38.759 1.740 1.00 46.03 90 ASP A CA 1
ATOM 721 C C . ASP A 1 90 ? -19.768 39.107 2.881 1.00 46.03 90 ASP A C 1
ATOM 723 O O . ASP A 1 90 ? -20.529 38.255 3.322 1.00 46.03 90 ASP A O 1
ATOM 727 N N . GLY A 1 91 ? -19.720 40.241 3.566 1.00 45.38 91 GLY A N 1
ATOM 728 C CA . GLY A 1 91 ? -19.629 41.589 3.047 1.00 45.38 91 GLY A CA 1
ATOM 729 C C . GLY A 1 91 ? -20.907 42.308 3.498 1.00 45.38 91 GLY A C 1
ATOM 730 O O . GLY A 1 91 ? -21.996 41.911 3.104 1.00 45.38 91 GLY A O 1
ATOM 731 N N . ARG A 1 92 ? -20.738 43.388 4.276 1.00 46.59 92 ARG A N 1
ATOM 732 C CA . ARG A 1 92 ? -21.737 44.385 4.733 1.00 46.59 92 ARG A CA 1
ATOM 733 C C . ARG A 1 92 ? -22.508 44.092 6.026 1.00 46.59 92 ARG A C 1
ATOM 735 O O . ARG A 1 92 ? -23.465 43.333 6.070 1.00 46.59 92 ARG A O 1
ATOM 742 N N . GLY A 1 93 ? -22.130 44.857 7.045 1.00 40.59 93 GLY A N 1
ATOM 743 C CA . GLY A 1 93 ? -22.885 45.107 8.267 1.00 40.59 93 GLY A CA 1
ATOM 744 C C . GLY A 1 93 ? -22.398 46.404 8.908 1.00 40.59 93 GLY A C 1
ATOM 745 O O . GLY A 1 93 ? -21.906 46.395 10.029 1.00 40.59 93 GLY A O 1
ATOM 746 N N . GLU A 1 94 ? -22.445 47.505 8.150 1.00 47.38 94 GLU A N 1
ATOM 747 C CA . GLU A 1 94 ? -22.428 48.856 8.715 1.00 47.38 94 GLU A CA 1
ATOM 748 C C . GLU A 1 94 ? -23.612 49.008 9.674 1.00 47.38 94 GLU A C 1
ATOM 750 O O . GLU A 1 94 ? -24.742 48.667 9.332 1.00 47.38 94 GLU A O 1
ATOM 755 N N . GLY A 1 95 ? -23.357 49.539 10.867 1.00 42.34 95 GLY A N 1
ATOM 756 C CA . GLY A 1 95 ? -24.398 49.772 11.859 1.00 42.34 95 GLY A CA 1
ATOM 757 C C . GLY A 1 95 ? -23.859 50.469 13.095 1.00 42.34 95 GLY A C 1
ATOM 758 O O . GLY A 1 95 ? -23.782 49.873 14.163 1.00 42.34 95 GLY A O 1
ATOM 759 N N . ARG A 1 96 ? -23.461 51.736 12.931 1.00 48.88 96 ARG A N 1
ATOM 760 C CA . ARG A 1 96 ? -23.319 52.687 14.040 1.00 48.88 96 ARG A CA 1
ATOM 761 C C . ARG A 1 96 ? -24.627 52.723 14.834 1.00 48.88 96 ARG A C 1
ATOM 763 O O . ARG A 1 96 ? -25.691 52.891 14.245 1.00 48.8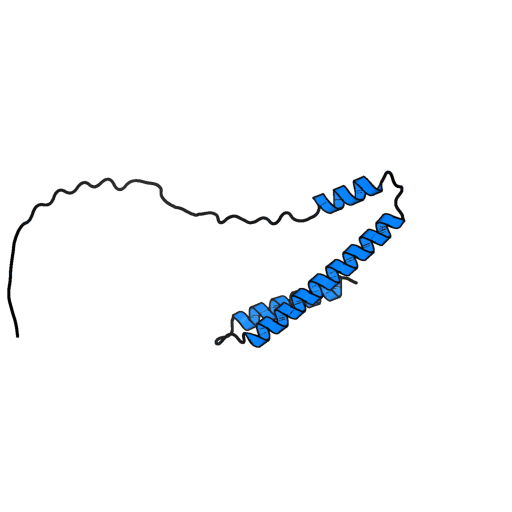8 96 ARG A O 1
ATOM 770 N N . GLY A 1 97 ? -24.523 52.618 16.151 1.00 46.03 97 GLY A N 1
ATOM 771 C CA . GLY A 1 97 ? -25.631 52.799 17.078 1.00 46.03 97 GLY A CA 1
ATOM 772 C C . GLY A 1 97 ? -25.112 53.387 18.379 1.00 46.03 97 GLY A C 1
ATOM 773 O O . GLY A 1 97 ? -24.751 52.655 19.295 1.00 46.03 97 GLY A O 1
ATOM 774 N N . ASP A 1 98 ? -25.032 54.715 18.414 1.00 49.44 98 ASP A N 1
ATOM 775 C CA . ASP A 1 98 ? -24.899 55.520 19.623 1.00 49.44 98 ASP A CA 1
ATOM 776 C C . ASP A 1 98 ? -26.011 55.172 20.629 1.00 49.44 98 ASP A C 1
ATOM 778 O O . ASP A 1 98 ? -27.178 55.048 20.257 1.00 49.44 98 ASP A O 1
ATOM 782 N N . GLY A 1 99 ? -25.671 55.043 21.913 1.00 46.47 99 GLY A N 1
ATOM 783 C CA . GLY A 1 99 ? -26.645 54.698 22.950 1.00 46.47 99 GLY A CA 1
ATOM 784 C C . GLY A 1 99 ? -26.124 54.915 24.364 1.00 46.47 99 GLY A C 1
ATOM 785 O O . GLY A 1 99 ? -25.632 53.997 25.008 1.00 46.47 99 GLY A O 1
ATOM 786 N N . GLN A 1 100 ? -26.228 56.156 24.836 1.00 47.06 100 GLN A N 1
ATOM 787 C CA . GLN A 1 100 ? -25.997 56.585 26.217 1.00 47.06 100 GLN A CA 1
ATOM 788 C C . GLN A 1 100 ? -26.950 55.902 27.217 1.00 47.06 100 GLN A C 1
ATOM 790 O O . GLN A 1 100 ? -28.119 55.694 26.912 1.00 47.06 100 GLN A O 1
ATOM 795 N N . GLY A 1 101 ? -26.486 55.701 28.457 1.00 46.69 101 GLY A N 1
ATOM 796 C CA . GLY A 1 101 ? -27.337 55.412 29.624 1.00 46.69 101 GLY A CA 1
ATOM 797 C C . GLY A 1 101 ? -26.572 54.678 30.733 1.00 46.69 101 GLY A C 1
ATOM 798 O O . GLY A 1 101 ? -26.487 53.463 30.710 1.00 46.69 101 GLY A O 1
ATOM 799 N N . ARG A 1 102 ? -25.765 55.355 31.561 1.00 45.69 102 ARG A N 1
ATOM 800 C CA . ARG A 1 102 ? -26.109 55.883 32.905 1.00 45.69 102 ARG A CA 1
ATOM 801 C C . ARG A 1 102 ? -26.687 54.864 33.913 1.00 45.69 102 ARG A C 1
ATOM 803 O O . ARG A 1 102 ? -27.774 54.351 33.694 1.00 45.69 102 ARG A O 1
ATOM 810 N N . ARG A 1 103 ? -26.040 54.877 35.098 1.00 48.69 103 ARG A N 1
ATOM 811 C CA . ARG A 1 103 ? -26.550 54.668 36.482 1.00 48.69 103 ARG A CA 1
ATOM 812 C C . ARG A 1 103 ? -26.701 53.213 36.956 1.00 48.69 103 ARG A C 1
ATOM 814 O O . ARG A 1 103 ? -27.347 52.421 36.298 1.00 48.69 103 ARG A O 1
ATOM 821 N N . GLU A 1 104 ? -25.936 52.768 37.962 1.00 47.00 104 GLU A N 1
ATOM 822 C CA . GLU A 1 104 ? -25.985 53.006 39.436 1.00 47.00 104 GLU A CA 1
ATOM 823 C C . GLU A 1 104 ? -26.780 51.911 40.179 1.00 47.00 104 GLU A C 1
ATOM 825 O O . GLU A 1 104 ? -27.863 51.541 39.748 1.00 47.00 104 GLU A O 1
ATOM 830 N N . GLY A 1 105 ? -26.253 51.477 41.337 1.00 47.41 105 GLY A N 1
ATOM 831 C CA . GLY A 1 105 ? -26.920 50.640 42.359 1.00 47.41 105 GLY A CA 1
ATOM 832 C C . GLY A 1 105 ? -26.164 49.326 42.608 1.00 47.41 105 GLY A C 1
ATOM 833 O O . GLY A 1 105 ? -26.166 48.476 41.732 1.00 47.41 105 GLY A O 1
ATOM 834 N N . ARG A 1 106 ? -25.325 49.129 43.643 1.00 48.19 106 ARG A N 1
ATOM 835 C CA . ARG A 1 106 ? -25.547 49.087 45.116 1.00 48.19 106 ARG A CA 1
ATOM 836 C C . ARG A 1 106 ? -26.684 48.158 45.581 1.00 48.19 106 ARG A C 1
ATOM 838 O O . ARG A 1 106 ? -27.818 48.356 45.170 1.00 48.19 106 ARG A O 1
ATOM 845 N N . GLY A 1 107 ? -26.353 47.292 46.551 1.00 43.28 107 GLY A N 1
ATOM 846 C CA . GLY A 1 107 ? -27.263 46.583 47.476 1.00 43.28 107 GLY A CA 1
ATOM 847 C C . GLY A 1 107 ? -27.133 45.057 47.364 1.00 43.28 107 GLY A C 1
ATOM 848 O O . GLY A 1 107 ? -27.471 44.522 46.320 1.00 43.28 107 GLY A O 1
ATOM 849 N N . GLU A 1 108 ? -26.425 44.339 48.246 1.00 48.12 108 GLU A N 1
ATOM 850 C CA . GLU A 1 108 ? -26.721 43.969 49.656 1.00 48.12 108 GLU A CA 1
ATOM 851 C C . GLU A 1 108 ? -27.586 42.700 49.813 1.00 48.12 108 GLU A C 1
ATOM 853 O O . GLU A 1 108 ? -28.764 42.738 49.487 1.00 48.12 108 GLU A O 1
ATOM 858 N N . GLY A 1 109 ? -26.973 41.655 50.406 1.00 39.72 109 GLY A N 1
ATOM 859 C CA . GLY A 1 109 ? -27.548 40.628 51.307 1.00 39.72 109 GLY A CA 1
ATOM 860 C C . GLY A 1 109 ? -28.661 39.705 50.786 1.00 39.72 109 GLY A C 1
ATOM 861 O O . GLY A 1 109 ? -29.259 39.989 49.753 1.00 39.72 109 GLY A O 1
ATOM 862 N N . PRO A 1 110 ? -29.011 38.615 51.499 1.00 52.50 110 PRO A N 1
ATOM 863 C CA . PRO A 1 110 ? -28.561 38.158 52.824 1.00 52.50 110 PRO A CA 1
ATOM 864 C C . PRO A 1 110 ? -27.545 36.999 52.817 1.00 52.50 110 PRO A C 1
ATOM 866 O O . PRO A 1 110 ? -27.400 36.318 51.778 1.00 52.50 110 PRO A O 1
#

Sequence (110 aa):
ETEDLRTKMRDLEDGVFDLMQSDPVPVARVDSLLAEISHTRLEIARIASRKLIEAKGVLPPEEERFFFDAILESRPTPHFTRGEGQRRSDGRGEGRGDGQGRREGRGEGP

Secondary structure (DSSP, 8-state):
-HHHHHHHHHHHHHHHHHHHTSSS--HHHHHHHHHHHHHHHHHHHHHHHHHHHHHHTTS-HHHHHHHHHHHHHTS-----------------------------------

Mean predicted aligned error: 15.33 Å